Protein AF-A0A4V5TQR7-F1 (afdb_monomer)

Nearest PDB structures (foldseek):
  3e5d-assembly1_A-2  TM=6.289E-01  e=8.333E-03  Listeria monocytogenes serotype 4b str. F2365
  6on1-assembly3_F  TM=5.703E-01  e=2.366E-02  Streptomyces sclerotialus
  3fcd-assembly1_A  TM=5.127E-01  e=6.719E-02  uncultured bacterium
  5xnx-assembly1_A  TM=4.924E-01  e=4.755E-01  Mycobacterium tuberculosis H37Rv
  5xnx-assembly1_D-2  TM=4.153E-01  e=3.663E-01  Mycobacterium tuberculosis H37Rv

Mean predicted aligned error: 4.22 Å

Secondary structure (DSSP, 8-state):
-----EEEEE--HHHHHHHHHHHHHTT--B--BTTB-TTSPEEEGGGTEEEEEEE-TT--EEEEEEE-S---S----EEHHHHHHHHHHHHHT--

InterPro domains:
  IPR029068 Glyoxalase/Bleomycin resistance protein/Dihydroxybiphenyl dioxygenase [G3DSA:3.10.180.10] (1-93)
  IPR029068 Glyoxalase/Bleomycin resistance protein/Dihydroxybiphenyl dioxygenase [SSF54593] (2-69)
  IPR037523 Vicinal oxygen chelate (VOC), core domain [PS51819] (1-67)

pLDDT: mean 93.0, std 11.82, range [44.47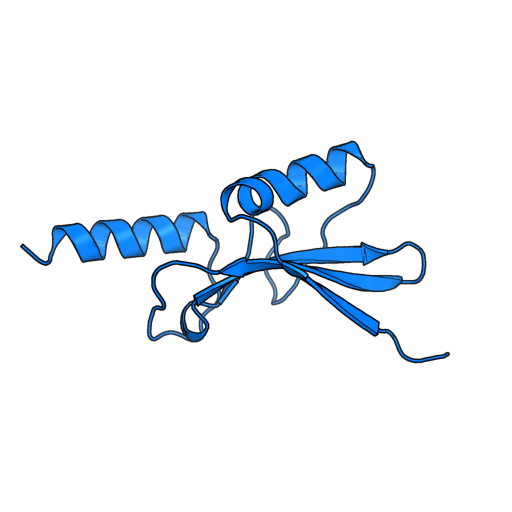, 98.81]

Organism: NCBI:txid1890302

Radius of gyration: 14.48 Å; Cα contacts (8 Å, |Δi|>4): 162; chains: 1; bounding box: 31×25×53 Å

Solvent-accessible surface area (backbone atoms only — not comparable to full-atom values): 5530 Å² total; per-residue (Å²): 128,85,75,82,48,76,50,77,44,83,49,53,57,73,54,50,76,44,38,59,62,54,32,48,77,71,75,40,68,57,40,71,54,98,91,41,68,59,83,63,32,44,23,39,30,60,76,18,32,35,34,46,42,31,62,50,98,88,63,29,43,37,33,44,34,21,77,48,99,64,61,42,102,39,89,67,69,40,46,47,72,56,52,55,51,53,55,52,55,58,58,69,71,72,114

Foldseek 3Di:
DPDQAEEEDEDEPVCQQCVQVVCVVVVWHWDDDPNDHQPHWKDQQQQQKTWIWGADPVGHIYIYMYGHPHHDPDRDIDGPVVVVVVVVVVVVPPD

Sequence (95 aa):
HPSLRHIAFQVSLHDLENAIHWLNQKGISARKDFGMEPIEPIVFPELAHAAVYFNDPDGNSLELIAQLPIGLPTAEKVYLSEWKKTVQVSSLHKD

Structure (mmCIF, N/CA/C/O backbone):
data_AF-A0A4V5TQR7-F1
#
_entry.id   AF-A0A4V5TQR7-F1
#
loop_
_atom_site.group_PDB
_atom_site.id
_atom_site.type_symbol
_atom_site.label_atom_id
_atom_site.label_alt_id
_atom_site.label_comp_id
_atom_site.label_asym_id
_atom_site.label_entity_id
_atom_site.label_seq_id
_atom_site.pdbx_PDB_ins_code
_atom_site.Cartn_x
_atom_site.Cartn_y
_atom_site.Cartn_z
_atom_site.occupancy
_atom_site.B_iso_or_equiv
_atom_site.auth_seq_id
_atom_site.auth_comp_id
_atom_site.auth_asym_id
_atom_site.auth_atom_id
_atom_site.pdbx_PDB_model_num
ATOM 1 N N . HIS A 1 1 ? 3.001 -13.694 23.669 1.00 46.66 1 HIS A N 1
ATOM 2 C CA . HIS A 1 1 ? 1.712 -13.675 22.947 1.00 46.66 1 HIS A CA 1
ATOM 3 C C . HIS A 1 1 ? 1.890 -14.495 21.673 1.00 46.66 1 HIS A C 1
ATOM 5 O O . HIS A 1 1 ? 3.001 -14.449 21.148 1.00 46.66 1 HIS A O 1
ATOM 11 N N . PRO A 1 2 ? 0.901 -15.287 21.218 1.00 54.19 2 PRO A N 1
ATOM 12 C CA . PRO A 1 2 ? 1.029 -16.053 19.979 1.00 54.19 2 PRO A CA 1
ATOM 13 C C . PRO A 1 2 ? 1.377 -15.071 18.855 1.00 54.19 2 PRO A C 1
ATOM 15 O O . PRO A 1 2 ? 0.850 -13.962 18.836 1.00 54.19 2 PRO A O 1
ATOM 18 N N . SER A 1 3 ? 2.346 -15.443 18.025 1.00 67.75 3 SER A N 1
ATOM 19 C CA . SER A 1 3 ? 3.016 -14.602 17.030 1.00 67.75 3 SER A CA 1
ATOM 20 C C . SER A 1 3 ? 2.071 -13.671 16.266 1.00 67.75 3 SER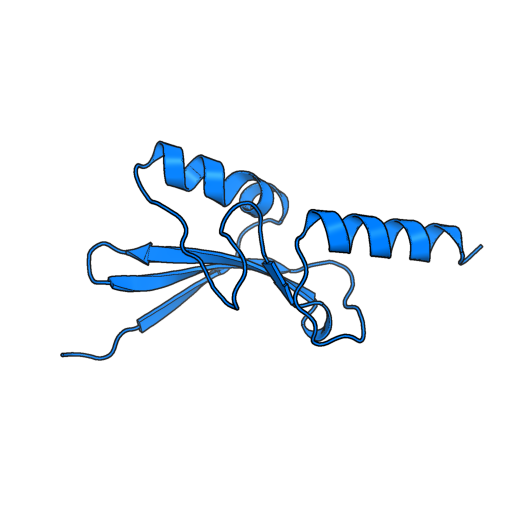 A C 1
ATOM 22 O O . SER A 1 3 ? 1.082 -14.137 15.700 1.00 67.75 3 SER A O 1
ATOM 24 N N . LEU A 1 4 ? 2.415 -12.376 16.205 1.00 71.50 4 LEU A N 1
ATOM 25 C CA . LEU A 1 4 ? 1.820 -11.438 15.249 1.00 71.50 4 LEU A CA 1
ATOM 26 C C . LEU A 1 4 ? 1.896 -12.069 13.860 1.00 71.50 4 LEU A C 1
ATOM 28 O O . LEU A 1 4 ? 2.978 -12.468 13.415 1.00 71.50 4 LEU A O 1
ATOM 32 N N . ARG A 1 5 ? 0.743 -12.216 13.208 1.00 89.00 5 ARG A N 1
ATOM 33 C CA . ARG A 1 5 ? 0.667 -12.802 11.872 1.00 89.00 5 ARG A CA 1
ATOM 34 C C . ARG A 1 5 ? 0.687 -11.697 10.832 1.00 89.00 5 ARG A C 1
ATOM 36 O O . ARG A 1 5 ? 0.195 -10.595 11.066 1.00 89.00 5 ARG A O 1
ATOM 43 N N . HIS A 1 6 ? 1.264 -12.022 9.687 1.00 94.81 6 HIS A N 1
ATOM 44 C CA . HIS A 1 6 ? 1.187 -11.204 8.493 1.00 94.81 6 HIS A CA 1
ATOM 45 C C . HIS A 1 6 ? 0.389 -11.981 7.444 1.00 94.81 6 HIS A C 1
ATOM 47 O O . HIS A 1 6 ? 0.711 -13.138 7.166 1.00 94.81 6 HIS A O 1
ATOM 53 N N . ILE A 1 7 ? -0.678 -11.377 6.922 1.00 97.06 7 ILE A N 1
ATOM 54 C CA . ILE A 1 7 ? -1.559 -11.984 5.919 1.00 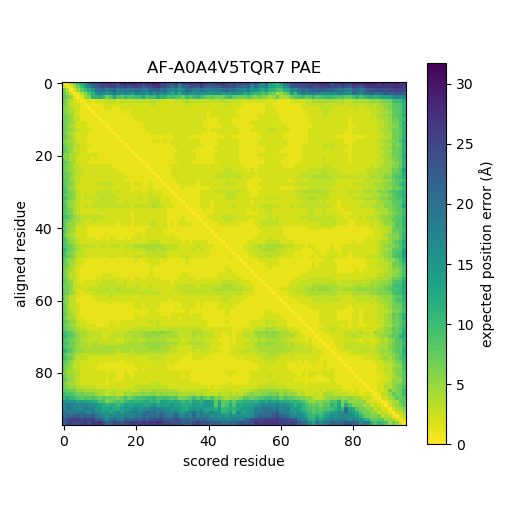97.06 7 ILE A CA 1
ATOM 55 C C . ILE A 1 7 ? -1.775 -10.967 4.802 1.00 97.06 7 ILE A C 1
ATOM 57 O O . ILE A 1 7 ? -2.266 -9.867 5.054 1.00 97.06 7 ILE A O 1
ATOM 61 N N . ALA A 1 8 ? -1.446 -11.361 3.575 1.00 97.94 8 ALA A N 1
ATOM 62 C CA . ALA A 1 8 ? -1.689 -10.563 2.383 1.00 97.94 8 ALA A CA 1
ATOM 63 C C . ALA A 1 8 ? -2.872 -11.123 1.585 1.00 97.94 8 ALA A C 1
ATOM 65 O O . ALA A 1 8 ? -2.981 -12.334 1.375 1.00 97.94 8 ALA A O 1
ATOM 66 N N . PHE A 1 9 ? -3.743 -10.233 1.118 1.00 98.31 9 PHE A N 1
ATOM 67 C CA . PHE A 1 9 ? -4.858 -10.540 0.234 1.00 98.31 9 PHE A CA 1
ATOM 68 C C . PHE A 1 9 ? -4.603 -9.903 -1.123 1.00 98.31 9 PHE A C 1
ATOM 70 O O . PHE A 1 9 ? -4.482 -8.682 -1.240 1.00 98.31 9 PHE A O 1
ATOM 77 N N . GLN A 1 10 ? -4.543 -10.736 -2.157 1.00 98.44 10 GLN A N 1
ATOM 78 C CA . GLN A 1 10 ? -4.431 -10.238 -3.515 1.00 98.44 10 GLN A CA 1
ATOM 79 C C . GLN A 1 10 ? -5.755 -9.608 -3.956 1.00 98.44 10 GLN A C 1
ATOM 81 O O . GLN A 1 10 ? -6.816 -10.224 -3.843 1.00 98.44 10 GLN A O 1
ATOM 86 N N . VAL A 1 11 ? -5.675 -8.395 -4.495 1.00 98.62 11 VAL A N 1
ATOM 87 C CA . VAL A 1 11 ? -6.801 -7.637 -5.050 1.00 98.62 11 VAL A CA 1
ATOM 88 C C . VAL A 1 11 ? -6.467 -7.141 -6.455 1.00 98.62 11 VAL A C 1
ATOM 90 O O . VAL A 1 11 ? -5.326 -7.237 -6.917 1.00 98.62 11 VAL A O 1
ATOM 93 N N . SER A 1 12 ? -7.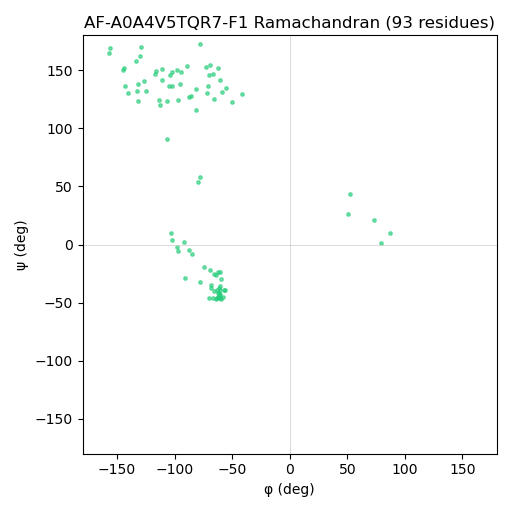467 -6.617 -7.165 1.00 98.50 12 SER A N 1
ATOM 94 C CA . SER A 1 12 ? -7.202 -5.918 -8.420 1.00 98.50 12 SER A CA 1
ATOM 95 C C . SER A 1 12 ? -6.479 -4.592 -8.155 1.00 98.50 12 SER A C 1
ATOM 97 O O . SER A 1 12 ? -6.629 -3.992 -7.089 1.00 98.50 12 SER A O 1
ATOM 99 N N . LEU A 1 13 ? -5.720 -4.092 -9.137 1.00 98.19 13 LEU A N 1
ATOM 100 C CA . LEU A 1 13 ? -5.098 -2.767 -9.025 1.00 98.19 13 LEU A CA 1
ATOM 101 C C . LEU A 1 13 ? -6.153 -1.660 -8.851 1.00 98.19 13 LEU A C 1
ATOM 103 O O . LEU A 1 13 ? -5.944 -0.725 -8.084 1.00 98.19 13 LEU A O 1
ATOM 107 N N . HIS A 1 14 ? -7.306 -1.803 -9.511 1.00 97.88 14 HIS A N 1
ATOM 108 C CA . HIS A 1 14 ? -8.429 -0.879 -9.370 1.00 97.88 14 HIS A CA 1
ATOM 109 C C . HIS A 1 14 ? -8.959 -0.826 -7.930 1.00 97.88 14 HIS A C 1
ATOM 111 O O . HIS A 1 14 ? -9.178 0.259 -7.392 1.00 97.88 14 HIS A O 1
ATOM 117 N N . ASP A 1 15 ? -9.128 -1.981 -7.285 1.00 98.44 15 ASP A N 1
ATOM 118 C CA . ASP A 1 15 ? -9.575 -2.033 -5.891 1.00 98.44 15 ASP A CA 1
ATOM 119 C C . ASP A 1 15 ? -8.503 -1.489 -4.947 1.00 98.44 15 ASP A C 1
ATOM 121 O O . ASP A 1 15 ? -8.825 -0.776 -3.998 1.00 98.44 15 ASP A O 1
ATOM 125 N N . LEU A 1 16 ? -7.225 -1.765 -5.227 1.00 98.69 16 LEU A N 1
ATOM 126 C CA . LEU A 1 16 ? -6.116 -1.271 -4.417 1.00 98.69 16 LEU A CA 1
ATOM 127 C C . LEU A 1 16 ? -6.020 0.262 -4.431 1.00 98.69 16 LEU A C 1
ATOM 129 O O . LEU A 1 16 ? -5.787 0.871 -3.390 1.00 98.69 16 LEU A O 1
ATOM 133 N N . GLU A 1 17 ? -6.254 0.900 -5.580 1.00 98.19 17 GLU A N 1
ATOM 134 C CA . GLU A 1 17 ? -6.308 2.367 -5.700 1.00 98.19 17 GLU A CA 1
ATOM 135 C C . GLU A 1 17 ? -7.400 2.994 -4.825 1.00 98.19 17 GLU A C 1
ATOM 137 O O . GLU A 1 17 ? -7.243 4.111 -4.336 1.00 98.19 17 GLU A O 1
ATOM 142 N N . ASN A 1 18 ? -8.485 2.256 -4.580 1.00 98.25 18 ASN A N 1
ATOM 143 C CA . ASN A 1 18 ? -9.601 2.688 -3.744 1.00 98.25 18 ASN A CA 1
ATOM 144 C C . ASN A 1 18 ? -9.530 2.137 -2.308 1.00 98.25 18 ASN A C 1
ATOM 146 O O . ASN A 1 18 ? -10.378 2.473 -1.476 1.00 98.25 18 ASN A O 1
ATOM 150 N N . ALA A 1 19 ? -8.527 1.314 -1.987 1.00 98.50 19 ALA A N 1
ATOM 151 C CA . ALA A 1 19 ? -8.487 0.525 -0.761 1.00 98.50 19 ALA A CA 1
ATOM 152 C C . ALA A 1 19 ? -8.474 1.380 0.507 1.00 98.50 19 ALA A C 1
ATOM 154 O O . ALA A 1 19 ? -9.232 1.108 1.432 1.00 98.50 19 ALA A O 1
ATOM 155 N N . ILE A 1 20 ? -7.657 2.436 0.554 1.00 98.44 20 ILE A N 1
ATOM 156 C CA . ILE A 1 20 ? -7.579 3.320 1.730 1.00 98.44 20 ILE A CA 1
ATOM 157 C C . ILE A 1 20 ? -8.927 4.006 1.975 1.00 98.44 20 ILE A C 1
ATOM 159 O O . ILE A 1 20 ? -9.395 4.077 3.111 1.00 98.44 20 ILE A O 1
ATOM 163 N N . HIS A 1 21 ? -9.594 4.461 0.912 1.00 98.25 21 HIS A N 1
ATOM 164 C CA . HIS A 1 21 ? -10.929 5.039 1.023 1.00 98.25 21 HIS A CA 1
ATOM 165 C C . HIS A 1 21 ? -11.945 4.013 1.540 1.00 98.25 21 HIS A C 1
ATOM 167 O O . HIS A 1 21 ? -12.703 4.306 2.466 1.00 98.25 21 HIS A O 1
ATOM 173 N N . TRP A 1 22 ? -11.930 2.800 0.986 1.00 98.31 22 TRP A N 1
ATOM 174 C CA . TRP A 1 22 ? -12.798 1.706 1.416 1.00 98.31 22 TRP A CA 1
ATOM 175 C C . TRP A 1 22 ? -12.567 1.313 2.884 1.00 98.31 22 T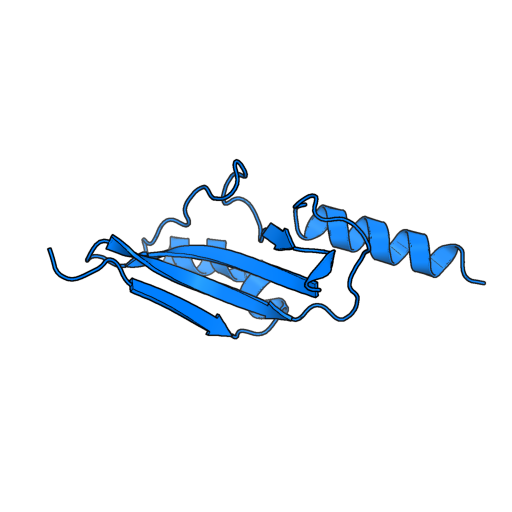RP A C 1
ATOM 177 O O . TRP A 1 22 ? -13.535 1.162 3.629 1.00 98.31 22 TRP A O 1
ATOM 187 N N . LEU A 1 23 ? -11.310 1.227 3.334 1.00 98.38 23 LEU A N 1
ATOM 188 C CA . LEU A 1 23 ? -10.955 0.976 4.736 1.00 98.38 23 LEU A CA 1
ATOM 189 C C . LEU A 1 23 ? -11.518 2.075 5.651 1.00 98.38 23 LEU A C 1
ATOM 191 O O . LEU A 1 23 ? -12.199 1.769 6.633 1.00 98.38 23 LEU A O 1
ATOM 195 N N . ASN A 1 24 ? -11.343 3.346 5.277 1.00 97.69 24 ASN A N 1
ATOM 196 C CA . ASN A 1 24 ? -11.863 4.480 6.042 1.00 97.69 24 ASN A CA 1
ATOM 197 C C . ASN A 1 24 ? -13.398 4.448 6.159 1.00 97.69 24 ASN A C 1
ATOM 199 O O . ASN A 1 24 ? -13.935 4.702 7.236 1.00 97.69 24 ASN A O 1
ATOM 203 N N . GLN A 1 25 ? -14.119 4.067 5.096 1.00 98.31 25 GLN A N 1
ATOM 204 C CA . GLN A 1 25 ? -15.578 3.874 5.147 1.00 98.31 25 GLN A CA 1
ATOM 205 C C . GLN A 1 25 ? -16.008 2.761 6.119 1.00 98.31 25 GLN A C 1
ATOM 207 O O . GLN A 1 25 ? -17.142 2.762 6.598 1.00 98.31 25 GLN A O 1
ATOM 212 N N . LYS A 1 26 ? -15.119 1.806 6.414 1.00 97.12 26 LYS A N 1
ATOM 213 C CA . LYS A 1 26 ? -15.327 0.739 7.405 1.00 97.12 26 LYS A CA 1
ATOM 214 C C . LYS A 1 26 ? -14.825 1.104 8.805 1.00 97.12 26 LYS A C 1
ATOM 216 O O . LYS A 1 26 ? -14.926 0.275 9.703 1.00 97.12 26 LYS A O 1
ATOM 221 N N . GLY A 1 27 ? -14.312 2.320 9.004 1.00 97.38 27 GLY A N 1
ATOM 222 C CA . GLY A 1 27 ? -13.721 2.749 10.273 1.00 97.38 27 GLY A CA 1
ATOM 223 C C . GLY A 1 27 ? -12.352 2.123 10.554 1.00 97.38 27 GLY A C 1
ATOM 224 O O . GLY A 1 27 ? -11.938 2.065 11.708 1.00 97.38 27 GLY A O 1
ATOM 225 N N . ILE A 1 28 ? -11.663 1.636 9.518 1.00 97.88 28 ILE A N 1
ATOM 226 C CA . ILE A 1 28 ? -10.329 1.042 9.613 1.00 97.88 28 ILE A CA 1
ATOM 227 C C . ILE A 1 28 ? -9.323 2.034 9.034 1.00 97.88 28 ILE A C 1
ATOM 229 O O . ILE A 1 28 ? -9.426 2.419 7.873 1.00 97.88 28 ILE A O 1
ATOM 233 N N . SER A 1 29 ? -8.325 2.417 9.825 1.00 97.44 29 SER A N 1
ATOM 234 C CA . SER A 1 29 ? -7.235 3.264 9.344 1.00 97.44 29 SER A CA 1
ATOM 235 C C . SER A 1 29 ? -6.126 2.410 8.738 1.00 97.44 29 SER A C 1
ATOM 237 O O . SER A 1 29 ? -5.590 1.513 9.395 1.00 97.44 29 SER A O 1
ATOM 239 N N . ALA A 1 30 ? -5.734 2.723 7.504 1.00 98.19 30 ALA A N 1
ATOM 240 C CA . ALA A 1 30 ? -4.462 2.254 6.968 1.00 98.19 30 ALA A CA 1
ATOM 241 C C . ALA A 1 30 ? -3.296 2.825 7.799 1.00 98.19 30 ALA A C 1
ATOM 243 O O . ALA A 1 30 ? -3.419 3.888 8.417 1.00 98.19 30 ALA A O 1
ATOM 244 N N . ARG A 1 31 ? -2.170 2.107 7.851 1.00 97.31 31 ARG A N 1
ATOM 245 C CA . ARG A 1 31 ? -1.015 2.468 8.686 1.00 97.31 31 ARG A CA 1
ATOM 246 C C . ARG A 1 31 ? 0.175 2.911 7.846 1.00 97.31 31 ARG A C 1
ATOM 248 O O . ARG A 1 31 ? 0.388 2.413 6.745 1.00 97.31 31 ARG A O 1
ATOM 255 N N . LYS A 1 32 ? 0.993 3.785 8.431 1.00 97.25 32 LYS A N 1
ATOM 256 C CA . LYS A 1 32 ? 2.331 4.096 7.929 1.00 97.25 32 LYS A CA 1
ATOM 257 C C . LYS A 1 32 ? 3.174 2.822 7.883 1.00 97.25 32 LYS A C 1
ATOM 259 O O . LYS A 1 32 ? 3.248 2.103 8.880 1.00 97.25 32 LYS A O 1
ATOM 264 N N . ASP A 1 33 ? 3.834 2.583 6.760 1.00 96.50 33 ASP A N 1
ATOM 265 C CA . ASP A 1 33 ? 4.788 1.487 6.596 1.00 96.50 33 ASP A CA 1
ATOM 266 C C . ASP A 1 33 ? 5.941 1.947 5.696 1.00 96.50 33 ASP A C 1
ATOM 268 O O . ASP A 1 33 ? 5.789 2.882 4.911 1.00 96.50 33 ASP A O 1
ATOM 272 N N . PHE A 1 34 ? 7.130 1.367 5.865 1.00 95.75 34 PHE A N 1
ATOM 273 C CA . PHE A 1 34 ? 8.350 1.758 5.134 1.00 95.75 34 PHE A CA 1
ATOM 274 C C . PHE A 1 34 ? 8.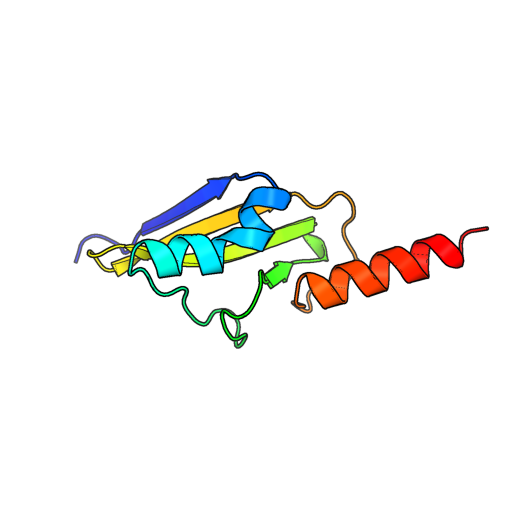679 3.267 5.144 1.00 95.75 34 PHE A C 1
ATOM 276 O O . PHE A 1 34 ? 9.336 3.774 4.240 1.00 95.75 34 PHE A O 1
ATOM 283 N N . GLY A 1 35 ? 8.231 4.000 6.169 1.00 96.56 35 GLY A N 1
ATOM 284 C CA . GLY A 1 35 ? 8.416 5.451 6.266 1.00 96.56 35 GLY A CA 1
ATOM 285 C C . GLY A 1 35 ? 7.435 6.290 5.434 1.00 96.56 35 GLY A C 1
ATOM 286 O O . GLY A 1 35 ? 7.505 7.515 5.512 1.00 96.56 35 GLY A O 1
ATOM 287 N N . MET A 1 36 ? 6.496 5.665 4.719 1.00 98.00 36 MET A N 1
ATOM 288 C CA . MET A 1 36 ? 5.535 6.313 3.821 1.00 98.00 36 MET A CA 1
ATOM 289 C C . MET A 1 36 ? 4.155 6.426 4.469 1.00 98.00 36 MET A C 1
ATOM 291 O O . MET A 1 36 ? 3.674 5.484 5.102 1.00 98.00 36 MET A O 1
ATOM 295 N N . GLU A 1 37 ? 3.519 7.587 4.328 1.00 98.19 37 GLU A N 1
ATOM 296 C CA . GLU A 1 37 ? 2.179 7.816 4.866 1.00 98.19 37 GLU A CA 1
ATOM 297 C C . GLU A 1 37 ? 1.137 7.013 4.071 1.00 98.19 37 GLU A C 1
ATOM 299 O O . GLU A 1 37 ? 1.272 6.867 2.855 1.00 98.19 37 GLU A O 1
ATOM 304 N N . PRO A 1 38 ? 0.068 6.517 4.714 1.00 96.88 38 PRO A N 1
ATOM 305 C CA . PRO A 1 38 ? -0.952 5.703 4.059 1.00 96.88 38 PRO A CA 1
ATOM 306 C C . PRO A 1 38 ? -1.947 6.567 3.264 1.00 96.88 38 PRO A C 1
ATOM 308 O O . PRO A 1 38 ? -3.156 6.509 3.482 1.00 96.88 38 PRO A O 1
ATOM 311 N N . ILE A 1 39 ? -1.432 7.415 2.371 1.00 97.56 39 ILE A N 1
ATOM 312 C CA . ILE A 1 39 ? -2.220 8.314 1.516 1.00 97.56 39 ILE A CA 1
ATOM 313 C C . ILE A 1 39 ? -2.575 7.670 0.171 1.00 97.56 39 ILE A C 1
ATOM 315 O O . ILE A 1 39 ? -3.626 7.967 -0.391 1.00 97.56 39 ILE A O 1
ATOM 319 N N . GLU A 1 40 ? -1.732 6.761 -0.320 1.00 98.00 40 GLU A N 1
ATOM 320 C CA . GLU A 1 40 ? -1.951 5.933 -1.508 1.00 98.00 40 GLU A CA 1
ATOM 321 C C . GLU A 1 40 ? -1.096 4.645 -1.417 1.00 98.00 40 GLU A C 1
ATOM 323 O O . GLU A 1 40 ? -0.249 4.551 -0.522 1.00 98.00 40 GLU A O 1
ATOM 328 N N . PRO A 1 41 ? -1.300 3.631 -2.286 1.00 98.62 41 PRO A N 1
ATOM 329 C CA . PRO A 1 41 ? -0.527 2.391 -2.236 1.00 98.62 41 PRO A CA 1
ATOM 330 C C . PRO A 1 41 ? 0.981 2.605 -2.437 1.00 98.62 41 PRO A C 1
ATOM 332 O O . PRO A 1 41 ? 1.407 3.384 -3.294 1.00 98.62 41 PRO A O 1
ATOM 335 N N . ILE A 1 42 ? 1.780 1.849 -1.683 1.00 98.69 42 ILE A N 1
ATOM 336 C CA . ILE A 1 42 ? 3.241 1.809 -1.795 1.00 98.69 42 ILE A CA 1
ATOM 337 C C . ILE A 1 42 ? 3.615 0.804 -2.878 1.00 98.69 42 ILE A C 1
ATOM 339 O O . ILE A 1 42 ? 3.185 -0.346 -2.827 1.00 98.69 42 ILE A O 1
ATOM 343 N N . VAL A 1 43 ? 4.434 1.212 -3.839 1.00 98.62 43 VAL A N 1
ATOM 344 C CA . VAL A 1 43 ? 4.971 0.340 -4.882 1.00 98.62 43 VAL A CA 1
ATOM 345 C C . VAL A 1 43 ? 6.346 -0.172 -4.485 1.00 98.62 43 VAL A C 1
ATOM 347 O O . VAL A 1 43 ? 7.193 0.587 -4.017 1.00 98.62 43 VAL A O 1
ATOM 350 N N . PHE A 1 44 ? 6.572 -1.456 -4.745 1.00 98.31 44 PHE A N 1
ATOM 351 C CA . PHE A 1 44 ? 7.858 -2.140 -4.682 1.00 98.31 44 PHE A CA 1
ATOM 352 C C . PHE A 1 44 ? 8.298 -2.403 -6.124 1.00 98.31 44 PHE A C 1
ATOM 354 O O . PHE A 1 44 ? 7.897 -3.415 -6.709 1.00 98.31 44 PHE A O 1
ATOM 361 N N . PRO A 1 45 ? 9.051 -1.481 -6.753 1.00 97.69 45 PRO A N 1
ATOM 362 C CA . PRO A 1 45 ? 9.204 -1.505 -8.201 1.00 97.69 45 PRO A CA 1
ATOM 363 C C . PRO A 1 45 ? 9.951 -2.740 -8.702 1.00 97.69 45 PRO A C 1
ATOM 365 O O . PRO A 1 45 ? 9.528 -3.327 -9.693 1.00 97.69 45 PRO A O 1
ATOM 368 N N . GLU A 1 46 ? 10.996 -3.183 -8.002 1.00 97.00 46 GLU A N 1
ATOM 369 C CA . GLU A 1 46 ? 11.751 -4.392 -8.366 1.00 97.00 46 GLU A CA 1
ATOM 370 C C . GLU A 1 46 ? 10.929 -5.687 -8.253 1.00 97.00 46 GLU A C 1
ATOM 372 O O . GLU A 1 46 ? 11.202 -6.655 -8.959 1.00 97.00 46 GLU A O 1
ATOM 377 N N . LEU A 1 47 ? 9.895 -5.691 -7.406 1.00 97.31 47 LEU A N 1
ATOM 378 C CA . LEU A 1 47 ? 8.996 -6.830 -7.198 1.00 97.31 47 LEU A CA 1
ATOM 379 C C . LEU A 1 47 ? 7.698 -6.718 -8.017 1.00 97.31 47 LEU A C 1
ATOM 381 O O . LEU A 1 47 ? 6.894 -7.648 -8.035 1.00 97.31 47 LEU A O 1
ATOM 385 N N . ALA A 1 48 ? 7.491 -5.586 -8.696 1.00 97.44 48 ALA A N 1
ATOM 386 C CA . ALA A 1 48 ? 6.308 -5.284 -9.491 1.00 97.44 48 ALA A CA 1
ATOM 387 C C . ALA A 1 48 ? 4.981 -5.479 -8.729 1.00 97.44 48 ALA A C 1
ATOM 389 O O . ALA A 1 48 ? 4.025 -6.007 -9.289 1.00 97.44 48 ALA A O 1
ATOM 390 N N . HIS A 1 49 ? 4.884 -5.033 -7.475 1.00 97.75 49 HIS A N 1
ATOM 391 C CA . HIS A 1 49 ? 3.604 -4.986 -6.759 1.00 97.75 49 HIS A CA 1
ATOM 392 C C . HIS A 1 49 ? 3.393 -3.657 -6.042 1.00 97.75 49 HIS A C 1
ATOM 394 O O . HIS A 1 49 ? 4.338 -2.930 -5.733 1.00 97.75 49 HIS A O 1
ATOM 400 N N . ALA A 1 50 ? 2.128 -3.356 -5.781 1.00 98.62 50 ALA A N 1
ATOM 401 C CA . ALA A 1 50 ? 1.686 -2.254 -4.945 1.00 98.62 50 ALA A CA 1
ATOM 402 C C . ALA A 1 50 ? 0.945 -2.804 -3.723 1.00 98.62 50 ALA A C 1
ATOM 404 O O . ALA A 1 50 ? 0.306 -3.853 -3.824 1.00 98.62 50 ALA A O 1
ATOM 405 N N . ALA A 1 51 ? 1.007 -2.099 -2.595 1.00 98.69 51 ALA A N 1
ATOM 406 C CA . ALA A 1 51 ? 0.423 -2.561 -1.345 1.00 98.69 51 ALA A CA 1
ATOM 407 C C . ALA A 1 51 ? -0.163 -1.441 -0.474 1.00 98.69 51 ALA A C 1
ATOM 409 O O . ALA A 1 51 ? 0.324 -0.309 -0.464 1.00 98.69 51 ALA A O 1
ATOM 410 N N . VAL A 1 52 ? -1.191 -1.792 0.301 1.00 98.75 52 VAL A N 1
ATOM 411 C CA . VAL A 1 52 ? -1.744 -0.996 1.407 1.00 98.75 52 VAL A CA 1
ATOM 412 C C . VAL A 1 52 ? -1.739 -1.854 2.664 1.00 98.75 52 VAL A C 1
ATOM 414 O O . VAL A 1 52 ? -2.225 -2.984 2.655 1.00 98.75 52 VAL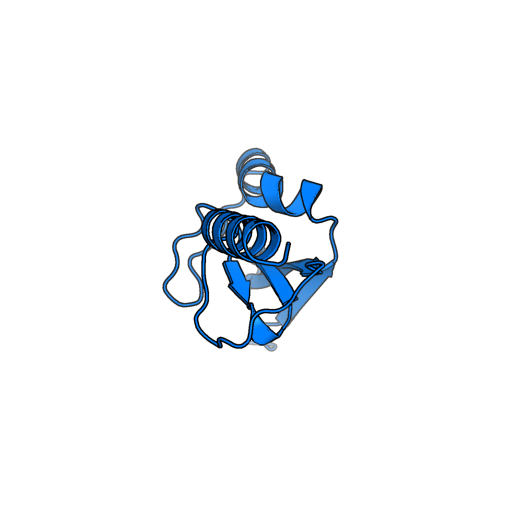 A O 1
ATOM 417 N N . TYR A 1 53 ? -1.237 -1.291 3.760 1.00 98.50 53 TYR A N 1
ATOM 418 C CA . TYR A 1 53 ? -1.081 -1.984 5.032 1.00 98.50 53 TYR A CA 1
ATOM 419 C C . TYR A 1 53 ? -2.041 -1.444 6.091 1.00 98.50 53 TYR A C 1
ATOM 421 O O . TYR A 1 53 ? -2.263 -0.237 6.196 1.00 98.50 53 TYR A O 1
ATOM 429 N N . PHE A 1 54 ? -2.591 -2.334 6.912 1.00 98.12 54 PHE A N 1
ATOM 430 C CA . PHE A 1 54 ? -3.482 -1.991 8.020 1.00 98.12 54 PHE A CA 1
ATOM 431 C C . PHE A 1 54 ? -3.472 -3.101 9.074 1.00 98.12 54 PHE A C 1
ATOM 433 O O . PHE A 1 54 ? -2.972 -4.200 8.827 1.00 98.12 54 PHE A O 1
ATOM 440 N N . ASN A 1 55 ? -3.977 -2.808 10.269 1.00 96.94 55 ASN A N 1
ATOM 441 C CA . ASN A 1 55 ? -4.064 -3.797 11.339 1.00 96.94 55 ASN A CA 1
ATOM 442 C C . ASN A 1 55 ? -5.500 -4.295 11.488 1.00 96.94 55 ASN A C 1
ATOM 444 O O . ASN A 1 55 ? -6.445 -3.522 11.319 1.00 96.94 55 ASN A O 1
ATOM 448 N N . ASP A 1 56 ? -5.657 -5.570 11.834 1.00 95.06 56 ASP A N 1
ATOM 449 C CA . ASP A 1 56 ? -6.929 -6.067 12.356 1.00 95.06 56 ASP A CA 1
ATOM 450 C C . ASP A 1 56 ? -7.110 -5.666 13.841 1.00 95.06 56 ASP A C 1
ATOM 452 O O . ASP A 1 56 ? -6.180 -5.126 14.455 1.00 95.06 56 ASP A O 1
ATOM 456 N N . PRO A 1 57 ? -8.292 -5.900 14.446 1.00 92.94 57 PRO A N 1
ATOM 457 C CA . PRO A 1 57 ? -8.542 -5.557 15.849 1.00 92.94 57 PRO A CA 1
ATOM 458 C C . PRO A 1 57 ? -7.622 -6.256 16.863 1.00 92.94 57 PRO A C 1
ATOM 460 O O . PRO A 1 57 ? -7.427 -5.729 17.957 1.00 92.94 57 PRO A O 1
ATOM 463 N N . ASP A 1 58 ? -7.043 -7.405 16.500 1.00 92.69 58 ASP A N 1
ATOM 464 C CA . ASP A 1 58 ? -6.109 -8.165 17.338 1.00 92.69 58 ASP A CA 1
ATOM 465 C C . ASP A 1 58 ? -4.649 -7.695 17.163 1.00 92.69 58 ASP A C 1
ATOM 467 O O . ASP A 1 58 ? -3.745 -8.160 17.864 1.00 92.69 58 ASP A O 1
ATOM 471 N N . GLY A 1 59 ? -4.403 -6.757 16.242 1.00 92.12 59 GLY A N 1
ATOM 472 C CA . GLY A 1 59 ? -3.090 -6.196 15.941 1.00 92.12 59 GLY A CA 1
ATOM 473 C C . GLY A 1 59 ? -2.283 -6.981 14.905 1.00 92.12 59 GLY A C 1
ATOM 474 O O . GLY A 1 59 ? -1.103 -6.677 14.720 1.00 92.12 59 GLY A O 1
ATOM 475 N N . ASN A 1 60 ? -2.869 -7.967 14.216 1.00 94.75 60 ASN A N 1
ATOM 476 C CA . ASN A 1 60 ? -2.192 -8.642 13.107 1.00 94.75 60 ASN A CA 1
ATOM 477 C C . ASN A 1 60 ? -1.982 -7.675 11.940 1.00 94.75 60 ASN A C 1
ATOM 479 O O . ASN A 1 60 ? -2.821 -6.818 11.661 1.00 94.75 60 ASN A O 1
ATOM 483 N N . SER A 1 61 ? -0.875 -7.852 11.218 1.00 96.00 61 SER A N 1
ATOM 484 C CA . SER A 1 61 ? -0.594 -7.066 10.022 1.00 96.00 61 SER A CA 1
ATOM 485 C C . SER A 1 61 ? -1.342 -7.652 8.835 1.00 96.00 61 SER A C 1
ATOM 487 O O . SER A 1 61 ? -0.999 -8.733 8.357 1.00 96.00 61 SER A O 1
ATOM 489 N N . LEU A 1 62 ? -2.277 -6.891 8.288 1.00 98.00 62 LEU A N 1
ATOM 490 C CA . LEU A 1 62 ? -2.926 -7.204 7.026 1.00 98.00 62 LEU A CA 1
ATOM 491 C C . LEU A 1 62 ? -2.352 -6.344 5.894 1.00 98.00 62 LEU A C 1
ATOM 493 O O . LEU A 1 62 ? -1.926 -5.203 6.106 1.00 98.00 62 LEU A O 1
ATOM 497 N N . GLU A 1 63 ? -2.339 -6.913 4.696 1.00 98.56 63 GLU A N 1
ATOM 498 C CA . GLU A 1 63 ? -1.903 -6.270 3.459 1.00 98.56 63 GLU A CA 1
ATOM 499 C C . GLU A 1 63 ? -2.941 -6.521 2.360 1.00 98.56 63 GLU A C 1
ATOM 501 O O . GLU A 1 63 ? -3.374 -7.654 2.149 1.00 98.56 63 GLU A O 1
ATOM 506 N N . LEU A 1 64 ? -3.337 -5.468 1.647 1.00 98.81 64 LEU A N 1
ATOM 507 C CA . LEU A 1 64 ? -3.952 -5.598 0.327 1.00 98.81 64 LEU A CA 1
ATOM 508 C C . LEU A 1 64 ? -2.846 -5.394 -0.702 1.00 98.81 64 LEU A C 1
ATOM 510 O O . LEU A 1 64 ? -2.178 -4.363 -0.659 1.00 98.81 64 LEU A O 1
ATOM 514 N N . ILE A 1 65 ? -2.654 -6.356 -1.602 1.00 98.81 65 ILE A N 1
ATOM 515 C CA . ILE A 1 65 ? -1.559 -6.355 -2.580 1.00 98.81 65 ILE A CA 1
ATOM 516 C C . ILE A 1 65 ? -2.100 -6.535 -4.000 1.00 98.81 65 ILE A C 1
ATOM 518 O O . ILE A 1 65 ? -3.013 -7.325 -4.235 1.00 98.81 65 ILE A O 1
ATOM 522 N N . ALA A 1 66 ? -1.528 -5.818 -4.964 1.00 98.75 66 ALA A N 1
ATOM 523 C CA . ALA A 1 66 ? -1.837 -5.986 -6.380 1.00 98.75 66 ALA A CA 1
ATOM 524 C C . ALA A 1 66 ? -0.555 -6.098 -7.208 1.00 98.75 66 ALA A C 1
ATOM 526 O O . ALA A 1 66 ? 0.394 -5.337 -7.012 1.00 98.75 66 ALA A O 1
ATOM 527 N N . GLN A 1 67 ? -0.556 -7.021 -8.170 1.00 98.31 67 GLN A N 1
ATOM 528 C CA . GLN A 1 67 ? 0.507 -7.144 -9.164 1.00 98.31 67 GLN A CA 1
ATOM 529 C C . GLN A 1 67 ? 0.451 -5.963 -10.143 1.00 98.31 67 GLN A C 1
ATOM 531 O O . GLN A 1 67 ? -0.616 -5.597 -10.640 1.00 98.31 67 GLN A O 1
ATOM 536 N N . LEU A 1 68 ? 1.613 -5.401 -10.457 1.00 97.88 68 LEU A N 1
ATOM 537 C CA . LEU A 1 68 ? 1.808 -4.383 -11.480 1.00 97.88 68 LEU A CA 1
ATOM 538 C C . LEU A 1 68 ? 2.307 -5.029 -12.782 1.00 97.88 68 LEU A C 1
ATOM 540 O O . LEU A 1 68 ? 3.017 -6.037 -12.743 1.00 97.88 68 LEU A O 1
ATOM 544 N N . PRO A 1 69 ? 1.975 -4.449 -13.950 1.00 95.62 69 PRO A N 1
ATOM 545 C CA . PRO A 1 69 ? 2.352 -5.011 -15.247 1.00 95.62 69 PRO A CA 1
ATOM 546 C C . PRO A 1 69 ? 3.856 -4.929 -15.542 1.00 95.62 69 PRO A C 1
ATOM 548 O O . PRO A 1 69 ? 4.346 -5.650 -16.406 1.00 95.62 69 PRO A O 1
ATOM 551 N N . ILE A 1 70 ? 4.580 -4.022 -14.879 1.00 95.12 70 ILE A N 1
ATOM 552 C CA . ILE A 1 70 ? 5.988 -3.727 -15.158 1.00 95.12 70 ILE A CA 1
ATOM 553 C C . ILE A 1 70 ? 6.721 -3.499 -13.835 1.00 95.12 70 ILE A C 1
ATOM 555 O O . ILE A 1 70 ? 6.284 -2.699 -13.007 1.00 95.12 70 ILE A O 1
ATOM 559 N N . GLY A 1 71 ? 7.858 -4.169 -13.659 1.00 94.75 71 GLY A N 1
ATOM 560 C CA . GLY A 1 71 ? 8.824 -3.843 -12.612 1.00 94.75 71 GLY A CA 1
ATOM 561 C C . GLY A 1 71 ? 9.849 -2.813 -13.090 1.00 94.75 71 GLY A C 1
ATOM 562 O O . GLY A 1 71 ? 10.133 -2.720 -14.285 1.00 94.75 71 GLY A O 1
ATOM 563 N N . LEU A 1 72 ? 10.423 -2.046 -12.166 1.00 94.88 72 LEU A N 1
ATOM 564 C CA . LEU A 1 72 ? 11.538 -1.131 -12.440 1.00 94.88 72 LEU A CA 1
ATOM 565 C C . LEU A 1 72 ? 12.767 -1.577 -11.636 1.00 94.88 72 LEU A C 1
ATOM 567 O O . LEU A 1 72 ? 12.598 -2.062 -10.520 1.00 94.88 72 LEU A O 1
ATOM 571 N N . PRO A 1 73 ? 13.997 -1.405 -12.153 1.00 95.00 73 PRO A N 1
ATOM 572 C CA . PRO A 1 73 ? 15.221 -1.855 -11.489 1.00 95.00 73 PRO A CA 1
ATOM 573 C C . PRO A 1 73 ? 15.638 -0.899 -10.354 1.00 95.00 73 PRO A C 1
ATOM 575 O O . PRO A 1 73 ? 16.720 -0.318 -10.381 1.00 95.00 73 PRO A O 1
ATOM 578 N N . THR A 1 74 ? 14.758 -0.695 -9.374 1.00 95.31 74 THR A N 1
ATOM 579 C CA . THR A 1 74 ? 15.024 0.085 -8.162 1.00 95.31 74 THR A CA 1
ATOM 580 C C . THR A 1 74 ? 14.333 -0.541 -6.950 1.00 95.31 74 THR A C 1
ATOM 582 O O . THR A 1 74 ? 13.168 -0.940 -7.018 1.00 95.31 74 THR A O 1
ATOM 585 N N . ALA A 1 75 ? 15.063 -0.597 -5.836 1.00 95.06 75 ALA A N 1
ATOM 586 C CA . ALA A 1 75 ? 14.560 -1.024 -4.529 1.00 95.06 75 ALA A CA 1
AT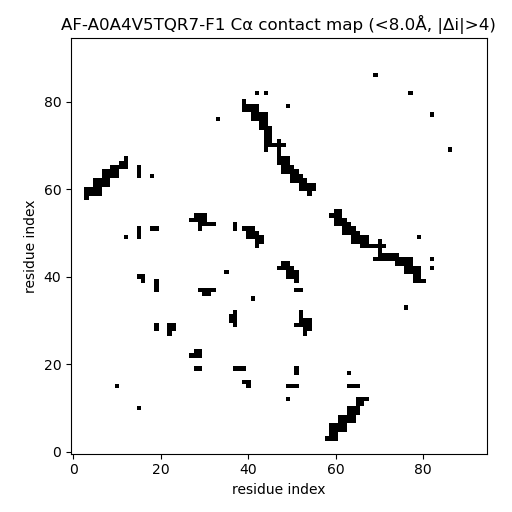OM 587 C C . ALA A 1 75 ? 13.888 0.125 -3.748 1.00 95.06 75 ALA A C 1
ATOM 589 O O . ALA A 1 75 ? 13.308 -0.089 -2.673 1.00 95.06 75 ALA A O 1
ATOM 590 N N . GLU A 1 76 ? 13.996 1.357 -4.262 1.00 96.94 76 GLU A N 1
ATOM 591 C CA . GLU A 1 76 ? 13.329 2.523 -3.693 1.00 96.94 76 GLU A CA 1
ATOM 592 C C . GLU A 1 76 ? 11.816 2.370 -3.837 1.00 96.94 76 GLU A C 1
ATOM 594 O O . GLU A 1 76 ? 11.289 2.141 -4.927 1.00 96.94 76 GLU A O 1
ATOM 599 N N . LYS A 1 77 ? 11.124 2.473 -2.704 1.00 98.19 77 LYS A N 1
ATOM 600 C CA . LYS A 1 77 ? 9.667 2.406 -2.646 1.00 98.19 77 LYS A CA 1
ATOM 601 C C . LYS A 1 77 ? 9.122 3.772 -3.010 1.00 98.19 77 LYS A C 1
ATOM 603 O O . LYS A 1 77 ? 9.605 4.782 -2.508 1.00 98.19 77 LYS A O 1
ATOM 608 N N . VAL A 1 78 ? 8.120 3.780 -3.870 1.00 98.12 78 VAL A N 1
ATOM 609 C CA . VAL A 1 78 ? 7.501 5.002 -4.387 1.00 98.12 78 VAL A CA 1
ATOM 610 C C . VAL A 1 78 ? 5.998 4.895 -4.245 1.00 98.12 78 VAL A C 1
ATOM 612 O O . VAL A 1 78 ? 5.453 3.800 -4.082 1.00 98.12 78 VAL A O 1
ATOM 615 N N . TYR A 1 79 ? 5.308 6.021 -4.315 1.00 98.44 79 TYR A N 1
ATOM 616 C CA . TYR A 1 79 ? 3.856 5.984 -4.362 1.00 98.44 79 TYR A CA 1
ATOM 617 C C . TYR A 1 79 ? 3.362 5.494 -5.732 1.00 98.44 79 TYR A C 1
ATOM 619 O O . TYR A 1 79 ? 4.027 5.670 -6.759 1.00 98.44 79 TYR A O 1
ATOM 627 N N . LEU A 1 80 ? 2.177 4.879 -5.773 1.00 98.31 80 LEU A N 1
ATOM 628 C CA . LEU A 1 80 ? 1.601 4.354 -7.015 1.00 98.31 80 LEU A CA 1
ATOM 629 C C . LEU A 1 80 ? 1.470 5.425 -8.106 1.00 98.31 80 LEU A C 1
ATOM 631 O O . LEU A 1 80 ? 1.755 5.152 -9.276 1.00 98.31 80 LEU A O 1
ATOM 635 N N . SER A 1 81 ? 1.091 6.650 -7.741 1.00 97.94 81 SER A N 1
ATOM 636 C CA . SER A 1 81 ? 1.023 7.787 -8.658 1.00 97.94 81 SER A CA 1
ATOM 637 C C . SER A 1 81 ? 2.382 8.150 -9.272 1.00 97.94 81 SER A C 1
ATOM 639 O O . SER A 1 81 ? 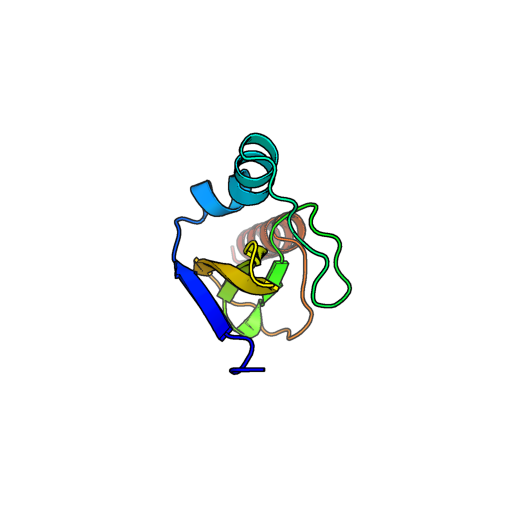2.452 8.474 -10.460 1.00 97.94 81 SER A O 1
ATOM 641 N N . GLU A 1 82 ? 3.470 8.054 -8.506 1.00 97.50 82 GLU A N 1
ATOM 642 C CA . GLU A 1 82 ? 4.840 8.300 -8.968 1.00 97.50 82 GLU A CA 1
ATOM 643 C C . GLU A 1 82 ? 5.305 7.196 -9.920 1.00 97.50 82 GLU A C 1
ATOM 645 O O . GLU A 1 82 ? 5.782 7.490 -11.018 1.00 97.50 82 GLU A O 1
ATOM 650 N N . TRP A 1 83 ? 5.074 5.927 -9.568 1.00 97.56 83 TRP A N 1
ATOM 651 C CA . TRP A 1 83 ? 5.372 4.797 -10.450 1.00 97.56 83 TRP A CA 1
ATOM 652 C C . TRP A 1 83 ? 4.626 4.911 -11.788 1.00 97.56 83 TRP A C 1
ATOM 654 O O . TRP A 1 83 ? 5.243 4.772 -12.847 1.00 97.56 83 TRP A O 1
ATOM 664 N N . LYS A 1 84 ? 3.325 5.250 -11.760 1.00 96.31 84 LYS A N 1
ATOM 665 C CA . LYS A 1 84 ? 2.498 5.459 -12.965 1.00 96.31 84 LYS A CA 1
ATOM 666 C C . LYS A 1 84 ? 3.081 6.528 -13.894 1.00 96.31 84 LYS A C 1
ATOM 668 O O . LYS A 1 84 ? 3.042 6.353 -15.112 1.00 96.31 84 LYS A O 1
ATOM 673 N N . LYS A 1 85 ? 3.627 7.619 -13.344 1.00 96.19 85 LYS A N 1
ATOM 674 C CA . LYS A 1 85 ? 4.290 8.674 -14.131 1.00 96.19 85 LYS A CA 1
ATOM 675 C C . LYS A 1 85 ? 5.564 8.147 -14.790 1.00 96.19 85 LYS A C 1
ATOM 677 O O . LYS A 1 85 ? 5.751 8.342 -15.989 1.00 96.19 85 LYS A O 1
ATOM 682 N N . THR A 1 86 ? 6.397 7.428 -14.040 1.00 93.19 86 THR A N 1
ATOM 683 C CA . THR A 1 86 ? 7.654 6.856 -14.545 1.00 93.19 86 THR A CA 1
ATOM 684 C C . THR A 1 86 ? 7.421 5.880 -15.698 1.00 93.19 86 THR A C 1
ATOM 686 O O . THR A 1 86 ? 8.081 5.984 -16.735 1.00 93.19 86 THR A O 1
ATOM 689 N N . VAL A 1 87 ? 6.447 4.969 -15.577 1.00 92.19 87 VAL A N 1
ATOM 690 C CA . VAL A 1 87 ? 6.155 4.002 -16.652 1.00 92.19 87 VAL A CA 1
ATOM 691 C C . VAL A 1 87 ? 5.572 4.662 -17.904 1.00 92.19 87 VAL A C 1
ATOM 693 O O . VAL A 1 87 ? 5.931 4.266 -19.014 1.00 92.19 87 VAL A O 1
ATOM 696 N N . GLN A 1 88 ? 4.754 5.710 -17.760 1.00 85.62 88 GLN A N 1
ATOM 697 C CA . GLN A 1 88 ? 4.234 6.472 -18.903 1.00 85.62 88 GLN A CA 1
ATOM 698 C C . GLN A 1 88 ? 5.357 7.178 -19.668 1.00 85.62 88 GLN A C 1
ATOM 700 O O . GLN A 1 88 ? 5.447 7.037 -20.885 1.00 85.62 88 GLN A O 1
ATOM 705 N N . VAL A 1 89 ? 6.267 7.859 -18.964 1.00 80.81 89 VAL A N 1
ATOM 706 C CA . VAL A 1 89 ? 7.431 8.520 -19.581 1.00 80.81 89 VAL A CA 1
ATOM 707 C C . VAL A 1 89 ? 8.334 7.506 -20.285 1.00 80.81 89 VAL A C 1
ATOM 709 O O . VAL A 1 89 ? 8.749 7.730 -21.418 1.00 80.81 89 VAL A O 1
ATOM 712 N N . SER A 1 90 ? 8.590 6.351 -19.665 1.00 73.88 90 SER A N 1
ATOM 713 C CA . SER A 1 90 ? 9.410 5.299 -20.284 1.00 73.88 90 SER A CA 1
ATOM 714 C C . SER A 1 90 ? 8.788 4.697 -21.550 1.00 73.88 90 SER A C 1
ATOM 716 O O . SER A 1 90 ? 9.515 4.207 -22.412 1.00 73.88 90 SER A O 1
ATOM 718 N N . SER A 1 91 ? 7.457 4.747 -21.666 1.00 70.50 91 SER A N 1
ATOM 719 C CA . SER A 1 91 ? 6.727 4.276 -22.846 1.00 70.50 91 SER A CA 1
ATOM 720 C C . SER A 1 91 ? 6.793 5.291 -23.991 1.00 70.50 91 SER A C 1
ATOM 722 O O . SER A 1 91 ? 6.857 4.888 -25.141 1.00 70.50 91 SER A O 1
ATOM 724 N N . LEU A 1 92 ? 6.854 6.593 -23.682 1.00 63.84 92 LEU A N 1
ATOM 725 C CA . LEU A 1 92 ? 6.957 7.680 -24.669 1.00 63.84 92 LEU A CA 1
ATOM 726 C C . LEU A 1 92 ? 8.350 7.821 -25.307 1.00 63.84 92 LEU A C 1
ATOM 728 O O . LEU A 1 92 ? 8.478 8.444 -26.353 1.00 63.84 92 LEU A O 1
ATOM 732 N N . HIS A 1 93 ? 9.397 7.282 -24.678 1.00 59.44 93 HIS A N 1
ATOM 733 C CA . HIS A 1 93 ? 10.782 7.357 -25.167 1.00 59.44 93 HIS A CA 1
ATOM 734 C C . HIS A 1 93 ? 11.280 6.059 -25.823 1.00 59.44 93 HIS A C 1
ATOM 736 O O . HIS A 1 93 ? 12.479 5.917 -26.064 1.00 59.44 93 HIS A O 1
ATOM 742 N N . LYS A 1 94 ? 10.384 5.094 -26.065 1.00 55.44 94 LYS A N 1
ATOM 743 C CA . LYS A 1 94 ? 10.695 3.813 -26.719 1.00 55.44 94 LYS A CA 1
ATOM 744 C C . LYS A 1 94 ? 10.282 3.742 -28.195 1.00 55.44 94 LYS A C 1
ATOM 746 O O . LYS A 1 94 ? 10.496 2.688 -28.792 1.00 55.44 94 LYS A O 1
ATOM 751 N N . ASP A 1 95 ? 9.774 4.841 -28.751 1.00 44.47 95 ASP A N 1
ATOM 752 C CA . ASP A 1 95 ? 9.453 5.004 -30.176 1.00 44.47 95 ASP A CA 1
ATOM 753 C C . ASP A 1 95 ? 10.531 5.812 -30.918 1.00 44.47 95 ASP A C 1
ATOM 755 O O . ASP A 1 95 ? 11.001 6.835 -30.361 1.00 44.47 95 ASP A O 1
#